Protein AF-A2Q525-F1 (afdb_monomer)

Secondary structure (DSSP, 8-state):
---GGG--EEEEE--TT-----HHHHHHHHHHT---TT--EEEEES---SS--GGGG-GGGTT--EEEEE--

Structure (mmCIF, N/CA/C/O backbone):
data_AF-A2Q525-F1
#
_entry.id   AF-A2Q525-F1
#
loop_
_atom_site.group_PDB
_atom_site.id
_atom_site.type_symbol
_atom_site.label_atom_id
_atom_site.label_alt_id
_atom_site.label_comp_id
_atom_site.label_asym_id
_atom_site.label_entity_id
_atom_site.label_seq_id
_atom_site.pdbx_PDB_ins_code
_atom_site.Cartn_x
_atom_site.Cartn_y
_atom_site.Cartn_z
_atom_site.occupancy
_atom_site.B_iso_or_equiv
_atom_site.auth_seq_id
_atom_site.auth_comp_id
_atom_site.auth_asym_id
_atom_site.auth_atom_id
_atom_site.pdbx_PDB_model_num
ATOM 1 N N . MET A 1 1 ? 7.517 15.844 14.186 1.00 44.94 1 MET A N 1
ATOM 2 C CA . MET A 1 1 ? 6.997 14.559 13.668 1.00 44.94 1 MET A CA 1
ATOM 3 C C . MET A 1 1 ? 5.577 14.806 13.187 1.00 44.94 1 MET A C 1
ATOM 5 O O . MET A 1 1 ? 4.751 15.174 14.007 1.00 44.94 1 MET A O 1
ATOM 9 N N . MET A 1 2 ? 5.301 14.718 11.882 1.00 53.44 2 MET A N 1
ATOM 10 C CA . MET A 1 2 ? 3.919 14.787 11.391 1.00 53.44 2 MET A CA 1
ATOM 11 C C . MET A 1 2 ? 3.218 13.485 11.764 1.00 53.44 2 MET A C 1
ATOM 13 O O . MET A 1 2 ? 3.513 12.433 11.198 1.00 53.44 2 MET A O 1
ATOM 17 N N . ASP A 1 3 ? 2.313 13.562 12.730 1.00 58.59 3 ASP A N 1
ATOM 18 C CA . ASP A 1 3 ? 1.386 12.485 13.038 1.00 58.59 3 ASP A CA 1
ATOM 19 C C . ASP A 1 3 ? 0.496 12.238 11.808 1.00 58.59 3 ASP A C 1
ATOM 21 O O . ASP A 1 3 ? -0.444 12.983 11.543 1.00 58.59 3 ASP A O 1
ATOM 25 N N . LYS A 1 4 ? 0.767 11.173 11.043 1.00 64.88 4 LYS A N 1
ATOM 26 C CA . LYS A 1 4 ? -0.029 10.760 9.864 1.00 64.88 4 LYS A CA 1
ATOM 27 C C . LYS A 1 4 ? -1.395 10.153 10.241 1.00 64.88 4 LYS A C 1
ATOM 29 O O . LYS A 1 4 ? -1.978 9.386 9.478 1.00 64.88 4 LYS A O 1
ATOM 34 N N . LYS A 1 5 ? -1.914 10.495 11.422 1.00 68.44 5 LYS A N 1
ATOM 35 C CA . LYS A 1 5 ? -3.190 10.030 11.989 1.00 68.44 5 LYS A CA 1
ATOM 36 C C . LYS A 1 5 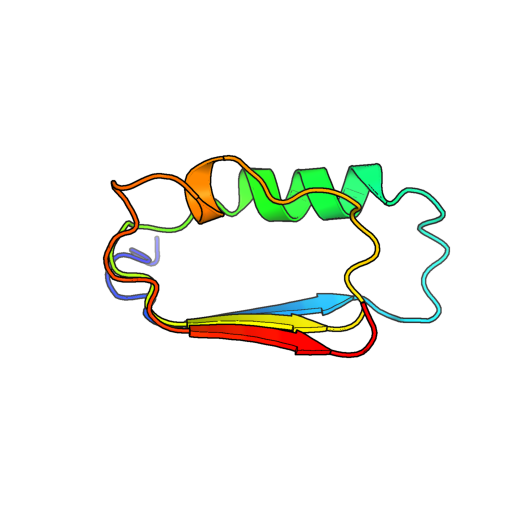? -4.413 10.539 11.217 1.00 68.44 5 LYS A C 1
ATOM 38 O O . LYS A 1 5 ? -5.512 10.085 11.483 1.00 68.44 5 LYS A O 1
ATOM 43 N N . TYR A 1 6 ? -4.207 11.445 10.262 1.00 75.12 6 TYR A N 1
ATOM 44 C CA . TYR A 1 6 ? -5.238 11.996 9.376 1.00 75.12 6 TYR A CA 1
ATOM 45 C C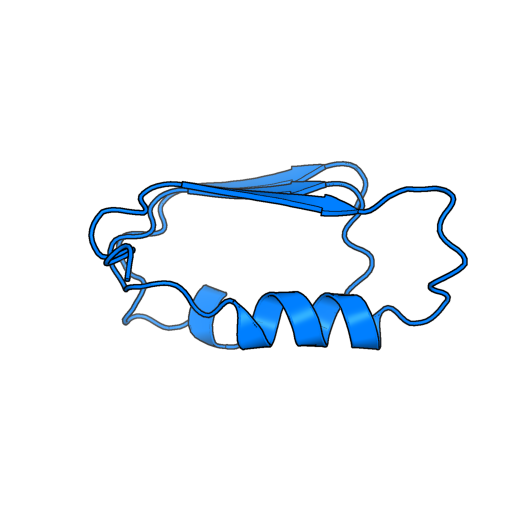 . TYR A 1 6 ? -4.963 11.682 7.900 1.00 75.12 6 TYR A C 1
ATOM 47 O O . TYR A 1 6 ? -5.489 12.335 7.006 1.00 75.12 6 TYR A O 1
ATOM 55 N N . LEU A 1 7 ? -4.076 10.721 7.619 1.00 84.62 7 LEU A N 1
ATOM 56 C CA . LEU A 1 7 ? -3.811 10.311 6.247 1.00 84.62 7 LEU A CA 1
ATOM 57 C C . LEU A 1 7 ? -4.987 9.475 5.731 1.00 84.62 7 LEU A C 1
ATOM 59 O O . LEU A 1 7 ? -5.035 8.271 5.959 1.00 84.62 7 LEU A O 1
ATOM 63 N N . GLU A 1 8 ? -5.914 10.124 5.037 1.00 90.50 8 GLU A N 1
ATOM 64 C CA . GLU A 1 8 ? -7.070 9.486 4.390 1.00 90.50 8 GLU A CA 1
ATOM 65 C C . GLU A 1 8 ? -6.731 8.935 3.001 1.00 90.50 8 GLU A C 1
ATOM 67 O O . GLU A 1 8 ? -7.390 8.025 2.504 1.00 90.50 8 GLU A O 1
ATOM 72 N N . GLN A 1 9 ? -5.686 9.458 2.354 1.00 92.25 9 GLN A N 1
ATOM 73 C CA . GLN A 1 9 ? -5.295 9.043 1.011 1.00 92.25 9 GLN A CA 1
ATOM 74 C C . GLN A 1 9 ? -3.793 8.796 0.898 1.00 92.25 9 GLN A C 1
ATOM 76 O O . GLN A 1 9 ? -2.975 9.609 1.327 1.00 92.25 9 GLN A O 1
ATOM 81 N N . LEU A 1 10 ? -3.445 7.684 0.254 1.00 92.38 10 LEU A N 1
ATOM 82 C CA . LEU A 1 10 ? -2.089 7.303 -0.102 1.00 92.38 10 LEU A CA 1
ATOM 83 C C . LEU A 1 10 ? -2.043 7.057 -1.608 1.00 92.38 10 LEU A C 1
ATOM 85 O O . LEU A 1 10 ? -2.714 6.160 -2.117 1.00 92.38 10 LEU A O 1
ATOM 89 N N . SER A 1 11 ? -1.238 7.856 -2.301 1.00 94.38 11 SER A N 1
ATOM 90 C CA . SER A 1 11 ? -0.961 7.695 -3.726 1.00 94.38 11 SER A CA 1
ATOM 91 C C . SER A 1 11 ? 0.512 7.358 -3.908 1.00 94.38 11 SER A C 1
ATOM 93 O O . SER A 1 11 ? 1.374 8.068 -3.390 1.00 94.38 11 SER A O 1
ATOM 95 N N . LEU A 1 12 ? 0.793 6.281 -4.634 1.00 93.25 12 LEU A N 1
ATOM 96 C CA . LEU A 1 12 ? 2.140 5.859 -4.994 1.00 93.25 12 LEU A CA 1
ATOM 97 C C . LEU A 1 12 ? 2.206 5.671 -6.503 1.00 93.25 12 LEU A C 1
ATOM 99 O O . LEU A 1 12 ? 1.358 5.006 -7.096 1.00 93.25 12 LEU A O 1
ATOM 103 N N . GLU A 1 13 ? 3.223 6.264 -7.107 1.00 93.44 13 GLU A N 1
ATOM 104 C CA . GLU A 1 13 ? 3.500 6.152 -8.528 1.00 93.44 13 GLU A CA 1
ATOM 105 C C . GLU A 1 13 ? 4.960 5.762 -8.702 1.00 93.44 13 GLU A C 1
ATOM 107 O O . GLU A 1 13 ? 5.863 6.449 -8.218 1.00 93.44 13 GLU A O 1
ATOM 112 N N . TRP A 1 14 ? 5.178 4.629 -9.359 1.00 90.56 14 TRP A N 1
ATOM 113 C CA . TRP A 1 14 ? 6.507 4.154 -9.699 1.00 90.56 14 TRP A CA 1
ATOM 114 C C . TRP A 1 14 ? 6.895 4.662 -11.085 1.00 90.56 14 TRP A C 1
ATOM 116 O O . TRP A 1 14 ? 6.061 4.766 -11.988 1.00 90.56 14 TRP A O 1
ATOM 126 N N . SER A 1 15 ? 8.171 5.012 -11.25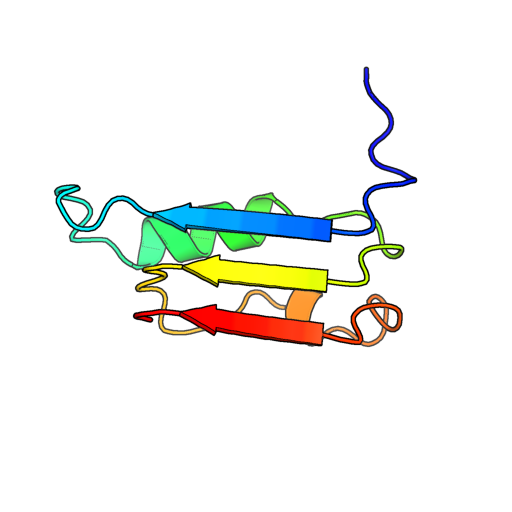2 1.00 88.25 15 SER A N 1
ATOM 127 C CA . SER A 1 15 ? 8.679 5.434 -12.556 1.00 88.25 15 SER A CA 1
ATOM 128 C C . SER A 1 15 ? 8.671 4.241 -13.521 1.00 88.25 15 SER A C 1
ATOM 130 O O . SER A 1 15 ? 9.227 3.193 -13.179 1.00 88.25 15 SER A O 1
ATOM 132 N N . PRO A 1 16 ? 8.082 4.376 -14.724 1.00 81.00 16 PRO A N 1
ATOM 133 C CA . PRO A 1 16 ? 8.044 3.297 -15.707 1.00 81.00 16 PRO A CA 1
ATOM 134 C C . PRO A 1 16 ? 9.439 2.947 -16.242 1.00 81.00 16 PRO A C 1
ATOM 136 O O . PRO A 1 16 ? 9.668 1.803 -16.622 1.00 81.00 16 PRO A O 1
ATOM 139 N N . ASP A 1 17 ? 10.377 3.893 -16.200 1.00 79.94 17 ASP A N 1
ATOM 140 C CA . ASP A 1 17 ? 11.724 3.740 -16.762 1.00 79.94 17 ASP A CA 1
ATOM 141 C C . ASP A 1 17 ? 12.768 3.348 -15.715 1.00 79.94 17 ASP A C 1
ATOM 143 O O . ASP A 1 17 ? 13.956 3.258 -16.010 1.00 79.94 17 ASP A O 1
ATOM 147 N N . ALA A 1 18 ? 12.359 3.153 -14.461 1.00 70.81 18 ALA A N 1
ATOM 148 C CA . ALA A 1 18 ? 13.311 2.768 -13.441 1.00 70.81 18 ALA A CA 1
ATOM 149 C C . ALA A 1 18 ? 13.746 1.306 -13.625 1.00 70.81 18 ALA A C 1
ATOM 151 O O . ALA A 1 18 ? 12.899 0.405 -13.673 1.00 70.81 18 ALA A O 1
ATOM 152 N N . ASP A 1 19 ? 15.068 1.090 -13.621 1.00 66.25 19 ASP A N 1
ATOM 153 C CA . ASP A 1 19 ? 15.785 -0.202 -13.638 1.00 66.25 19 ASP A CA 1
ATOM 154 C C . ASP A 1 19 ? 15.528 -1.072 -12.387 1.00 66.25 19 ASP A C 1
ATOM 156 O O . ASP A 1 19 ? 16.320 -1.934 -12.004 1.00 66.25 19 ASP A O 1
ATOM 160 N N . PHE A 1 20 ? 14.392 -0.879 -11.720 1.00 60.59 20 PHE A N 1
ATOM 161 C CA . PHE A 1 20 ? 13.896 -1.798 -10.713 1.00 60.59 20 PHE A CA 1
ATOM 162 C C . PHE A 1 20 ? 13.255 -2.987 -11.433 1.00 60.59 20 PHE A C 1
ATOM 164 O O . PHE A 1 20 ? 12.034 -3.097 -11.548 1.00 60.59 20 PHE A O 1
ATOM 171 N N . SER A 1 21 ? 14.105 -3.908 -11.886 1.00 59.44 21 SER A N 1
ATOM 172 C CA . SER A 1 21 ? 13.737 -5.292 -12.226 1.00 59.44 21 SER A CA 1
ATOM 173 C C . SER A 1 21 ? 13.147 -6.058 -11.034 1.00 59.44 21 SER A C 1
ATOM 175 O O . SER A 1 21 ? 12.722 -7.203 -11.164 1.00 59.44 21 SER A O 1
ATOM 177 N N . ASP A 1 22 ? 13.109 -5.427 -9.864 1.00 68.81 22 ASP A N 1
ATOM 178 C CA . ASP A 1 22 ? 12.822 -6.060 -8.602 1.00 68.81 22 ASP A CA 1
ATOM 179 C C . ASP A 1 22 ? 11.457 -5.606 -8.074 1.00 68.81 22 ASP A C 1
ATOM 181 O O . ASP A 1 22 ? 11.346 -4.742 -7.200 1.00 68.81 22 ASP A O 1
ATOM 185 N N . SER A 1 23 ? 10.392 -6.237 -8.580 1.00 80.81 23 SER A N 1
ATOM 186 C CA . SER A 1 23 ? 9.029 -6.146 -8.027 1.00 80.81 23 SER A CA 1
ATOM 187 C C . SER A 1 23 ? 9.007 -6.348 -6.504 1.00 80.81 23 SER A C 1
ATOM 189 O O . SER A 1 23 ? 8.136 -5.835 -5.799 1.00 80.81 23 SER A O 1
ATOM 191 N N . GLN A 1 24 ? 9.999 -7.074 -5.976 1.00 86.62 24 GLN A N 1
ATOM 192 C CA . GLN A 1 24 ? 10.212 -7.277 -4.551 1.00 86.62 24 GLN A CA 1
ATOM 193 C C . GLN A 1 24 ? 10.467 -5.964 -3.802 1.00 86.62 24 GLN A C 1
ATOM 195 O O . GLN A 1 24 ? 9.964 -5.784 -2.692 1.00 86.62 24 GLN A O 1
ATOM 200 N N . SER A 1 25 ? 11.209 -5.028 -4.392 1.00 87.31 25 SER A N 1
ATOM 201 C CA . SER A 1 25 ? 11.509 -3.731 -3.786 1.00 87.31 25 SER A CA 1
ATOM 202 C C . SER A 1 25 ? 10.253 -2.865 -3.654 1.00 87.31 25 SER A C 1
ATOM 204 O O . SER A 1 25 ? 10.009 -2.284 -2.595 1.00 87.31 25 SER A O 1
ATOM 206 N N . GLU A 1 26 ? 9.387 -2.854 -4.665 1.00 89.44 26 GLU A N 1
ATOM 207 C CA . GLU A 1 26 ? 8.110 -2.131 -4.623 1.00 89.44 26 GLU A CA 1
ATOM 208 C C . GLU A 1 26 ? 7.141 -2.744 -3.605 1.00 89.44 26 GLU A C 1
ATOM 210 O O . GLU A 1 26 ? 6.522 -2.032 -2.809 1.00 89.44 26 GLU A O 1
ATOM 215 N N . MET A 1 27 ? 7.066 -4.079 -3.558 1.00 91.00 27 MET A N 1
ATOM 216 C CA . MET A 1 27 ? 6.335 -4.811 -2.520 1.00 91.00 27 MET A CA 1
ATOM 217 C C . MET A 1 27 ? 6.854 -4.479 -1.117 1.00 91.00 27 MET A C 1
ATOM 219 O O . MET A 1 27 ? 6.058 -4.261 -0.198 1.00 91.00 27 MET A O 1
ATOM 223 N N . ASN A 1 28 ? 8.174 -4.390 -0.942 1.00 90.12 28 ASN A N 1
ATOM 224 C CA . ASN A 1 28 ? 8.798 -4.034 0.330 1.00 90.12 28 ASN A CA 1
ATOM 225 C C . ASN A 1 28 ? 8.464 -2.593 0.741 1.00 90.12 28 ASN A C 1
ATOM 227 O O . ASN A 1 28 ? 8.167 -2.353 1.913 1.00 90.12 28 ASN A O 1
ATOM 231 N N . ILE A 1 29 ? 8.473 -1.641 -0.199 1.00 90.12 29 ILE A N 1
ATOM 232 C CA . ILE A 1 29 ? 8.081 -0.246 0.053 1.00 90.12 29 ILE A CA 1
ATOM 233 C C . ILE A 1 29 ? 6.618 -0.184 0.501 1.00 90.12 29 ILE A C 1
ATOM 235 O O . ILE A 1 29 ? 6.333 0.358 1.570 1.00 90.12 29 ILE A O 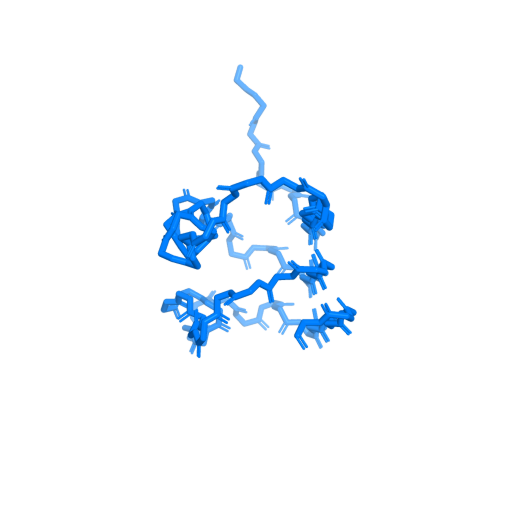1
ATOM 239 N N . LEU A 1 30 ? 5.702 -0.799 -0.254 1.00 91.38 30 LEU A N 1
ATOM 240 C CA . LEU A 1 30 ? 4.276 -0.812 0.084 1.00 91.38 30 LEU A CA 1
ATOM 241 C C . LEU A 1 30 ? 4.014 -1.496 1.439 1.00 91.38 30 LEU A C 1
ATOM 243 O O . LEU A 1 30 ? 3.159 -1.057 2.209 1.00 91.38 30 LEU A O 1
ATOM 247 N N . SER A 1 31 ? 4.789 -2.532 1.774 1.00 91.12 31 SER A N 1
ATOM 248 C CA . SER A 1 31 ? 4.725 -3.205 3.078 1.00 91.12 31 SER A CA 1
ATOM 249 C C . SER A 1 31 ? 5.165 -2.296 4.227 1.00 91.12 31 SER A C 1
ATOM 251 O O . SER A 1 31 ? 4.489 -2.243 5.250 1.00 91.12 31 SER A O 1
ATOM 253 N N . LYS A 1 32 ? 6.273 -1.559 4.065 1.00 90.00 32 LYS A N 1
ATOM 254 C CA . LYS A 1 32 ? 6.838 -0.679 5.106 1.00 90.00 32 LYS A CA 1
ATOM 255 C C . LYS A 1 32 ? 6.046 0.606 5.315 1.00 90.00 32 LYS A C 1
ATOM 257 O O . LYS A 1 32 ? 6.138 1.203 6.382 1.00 90.00 32 LYS A O 1
ATOM 262 N N . LEU A 1 33 ? 5.291 1.043 4.309 1.00 88.00 33 LEU A N 1
ATOM 263 C CA . LEU A 1 33 ? 4.473 2.249 4.407 1.00 88.00 33 LEU A CA 1
ATOM 264 C C . LEU A 1 33 ? 3.321 2.129 5.401 1.00 88.00 33 LEU A C 1
ATOM 266 O O . LEU A 1 33 ? 2.856 3.180 5.834 1.00 88.00 33 LEU A O 1
ATOM 270 N N . GLN A 1 34 ? 2.886 0.895 5.706 1.00 86.88 34 GLN A N 1
ATOM 271 C CA . GLN A 1 34 ? 1.768 0.527 6.581 1.00 86.88 34 GLN A CA 1
ATOM 272 C C . GLN A 1 34 ? 1.140 1.739 7.307 1.00 86.88 34 GLN A C 1
ATOM 274 O O . GLN A 1 34 ? 1.624 2.151 8.366 1.00 86.88 34 GLN A O 1
ATOM 279 N N . PRO A 1 35 ? 0.093 2.348 6.724 1.00 83.44 35 PRO A N 1
ATOM 280 C CA . PRO A 1 35 ? -0.457 3.598 7.229 1.00 83.44 35 PRO A CA 1
ATOM 281 C C . PRO A 1 35 ? -1.247 3.382 8.525 1.00 83.44 35 PRO A C 1
ATOM 283 O O . PRO A 1 35 ? -1.497 2.250 8.954 1.00 83.44 35 PRO A O 1
ATOM 286 N N . TYR A 1 36 ? -1.675 4.484 9.144 1.00 81.94 36 TYR A N 1
ATOM 287 C CA . TYR A 1 36 ? -2.681 4.424 10.202 1.00 81.94 36 TYR A CA 1
ATOM 288 C C . TYR A 1 36 ? -4.032 3.950 9.633 1.00 81.94 36 TYR A C 1
ATOM 290 O O . TYR A 1 36 ? -4.307 4.081 8.441 1.00 81.94 36 TYR A O 1
ATOM 298 N N . LYS A 1 37 ? -4.881 3.380 10.497 1.00 84.38 37 LYS A N 1
ATOM 299 C CA . LYS A 1 37 ? -6.123 2.664 10.126 1.00 84.38 37 LYS A CA 1
ATOM 300 C C . LYS A 1 37 ? -7.229 3.547 9.526 1.00 84.38 37 LYS A C 1
ATOM 302 O O . LYS A 1 37 ? -8.267 3.045 9.118 1.00 84.38 37 LYS A O 1
ATOM 307 N N . ASN A 1 38 ? -7.014 4.852 9.498 1.00 89.12 38 ASN A N 1
ATOM 308 C CA . ASN A 1 38 ? -7.883 5.888 8.938 1.00 89.12 38 ASN A CA 1
ATOM 309 C C . ASN A 1 38 ? -7.604 6.162 7.447 1.00 89.12 38 ASN A C 1
ATOM 311 O O . ASN A 1 38 ? -8.157 7.105 6.895 1.00 89.12 38 ASN A O 1
ATOM 315 N N . LEU A 1 39 ? -6.759 5.358 6.789 1.00 91.69 39 LEU A N 1
ATOM 316 C CA . LEU A 1 39 ? -6.629 5.407 5.336 1.00 91.69 39 LEU A CA 1
ATOM 317 C C . LEU A 1 39 ? -7.945 4.978 4.673 1.00 91.69 39 LEU A C 1
ATOM 319 O O . LEU A 1 39 ? -8.444 3.890 4.946 1.00 91.69 39 LEU A O 1
ATOM 323 N N . GLU A 1 40 ? -8.450 5.799 3.758 1.00 93.94 40 GLU A N 1
ATOM 324 C CA . GLU A 1 40 ? -9.670 5.543 2.991 1.00 93.94 40 GLU A CA 1
ATOM 325 C C . GLU A 1 40 ? -9.399 5.153 1.537 1.00 93.94 40 GLU A C 1
ATOM 327 O O . GLU A 1 40 ? -10.115 4.337 0.948 1.00 93.94 40 GLU A O 1
ATOM 332 N N . ARG A 1 41 ? -8.371 5.764 0.935 1.00 94.94 41 ARG A N 1
ATOM 333 C CA . ARG A 1 41 ? -8.085 5.678 -0.500 1.00 94.94 41 ARG A CA 1
ATOM 334 C C . ARG A 1 41 ? -6.639 5.259 -0.743 1.00 94.94 41 ARG A C 1
ATOM 336 O O . ARG A 1 41 ? -5.712 5.961 -0.338 1.00 94.94 41 ARG A O 1
ATOM 343 N N . LEU A 1 42 ? -6.454 4.152 -1.461 1.00 95.06 42 LEU A N 1
ATOM 344 C CA . LEU A 1 42 ? -5.154 3.687 -1.943 1.00 95.06 42 LEU A CA 1
ATOM 345 C C . LEU A 1 42 ? -5.105 3.766 -3.472 1.00 95.06 42 LEU A C 1
ATOM 347 O O . LEU A 1 42 ? -5.886 3.105 -4.156 1.00 95.06 42 LEU A O 1
ATOM 351 N N . TYR A 1 43 ? -4.178 4.561 -4.000 1.00 96.19 43 TYR A N 1
ATOM 352 C CA . TYR A 1 43 ? -3.896 4.656 -5.430 1.00 96.19 43 TYR A CA 1
ATOM 353 C C . TYR A 1 43 ? -2.478 4.165 -5.722 1.00 96.19 43 TYR A C 1
ATOM 355 O O . TYR A 1 43 ? -1.521 4.660 -5.125 1.00 96.19 43 TYR A O 1
ATOM 363 N N . LEU A 1 44 ? -2.351 3.211 -6.642 1.00 95.38 44 LEU A N 1
ATOM 364 C CA . LEU A 1 44 ? -1.077 2.650 -7.088 1.00 95.38 44 LEU A CA 1
ATOM 365 C C . LEU A 1 44 ? -0.976 2.785 -8.612 1.00 95.38 44 LEU A C 1
ATOM 367 O O . LEU A 1 44 ? -1.870 2.340 -9.334 1.00 95.38 44 LEU A O 1
ATOM 371 N N . SER A 1 45 ? 0.102 3.393 -9.101 1.00 95.12 45 SER A N 1
ATOM 372 C CA . SER A 1 45 ? 0.376 3.571 -10.531 1.00 95.12 45 SER A CA 1
ATOM 373 C C . SER A 1 45 ? 1.730 2.982 -10.900 1.00 95.12 45 SER A C 1
ATOM 375 O O . SER A 1 45 ? 2.716 3.276 -10.228 1.00 95.12 45 SER A O 1
ATOM 377 N N . ASN A 1 46 ? 1.784 2.175 -11.962 1.00 92.69 46 ASN A N 1
ATOM 378 C CA . ASN A 1 46 ? 2.973 1.423 -12.385 1.00 92.69 46 ASN A CA 1
ATOM 379 C C . ASN A 1 46 ? 3.521 0.466 -11.308 1.00 92.69 46 ASN A C 1
ATOM 381 O O . ASN A 1 46 ? 4.718 0.200 -11.278 1.00 92.69 46 ASN A O 1
ATOM 385 N N . TYR A 1 47 ? 2.667 -0.033 -10.408 1.00 92.06 47 TYR A N 1
ATOM 386 C CA . TYR A 1 47 ? 3.074 -0.992 -9.382 1.00 92.06 47 TYR A CA 1
ATOM 387 C C . TYR A 1 47 ? 3.264 -2.385 -9.992 1.00 92.06 47 TYR A C 1
ATOM 389 O O . TYR A 1 47 ? 2.300 -3.003 -10.427 1.00 92.06 47 TYR A O 1
ATOM 397 N N . ARG A 1 48 ? 4.494 -2.895 -9.975 1.00 89.94 48 ARG A N 1
ATOM 398 C CA . ARG A 1 48 ? 4.930 -4.177 -10.558 1.00 89.94 48 ARG A CA 1
ATOM 399 C C . ARG A 1 48 ? 4.887 -5.336 -9.560 1.00 89.94 48 ARG A C 1
ATOM 401 O O . ARG A 1 48 ? 5.229 -6.470 -9.895 1.00 89.94 48 ARG A O 1
ATOM 408 N N . GLY A 1 49 ? 4.535 -5.065 -8.302 1.00 88.88 49 GLY A N 1
ATOM 409 C CA . GLY A 1 49 ? 4.413 -6.085 -7.267 1.00 88.88 49 GLY A CA 1
ATOM 410 C C . GLY A 1 49 ? 3.278 -7.067 -7.558 1.00 88.88 49 GLY A C 1
ATOM 411 O O . GLY A 1 49 ? 2.159 -6.675 -7.865 1.00 88.88 49 GLY A O 1
ATOM 412 N N . THR A 1 50 ? 3.535 -8.364 -7.395 1.00 89.44 50 THR A N 1
ATOM 413 C CA . THR A 1 50 ? 2.541 -9.414 -7.697 1.00 89.44 50 THR A CA 1
ATOM 414 C C . THR A 1 50 ? 1.576 -9.699 -6.545 1.00 89.44 50 THR A C 1
ATOM 416 O O . THR A 1 50 ? 0.639 -10.484 -6.697 1.00 89.44 50 THR A O 1
ATOM 419 N N . LYS A 1 51 ? 1.808 -9.110 -5.364 1.00 90.50 51 LYS A N 1
ATOM 420 C CA . LYS A 1 51 ? 0.999 -9.323 -4.157 1.00 90.50 51 LYS A CA 1
ATOM 421 C C . LYS A 1 51 ? 0.905 -8.048 -3.334 1.00 90.50 51 LYS A C 1
ATOM 423 O O . LYS A 1 51 ? 1.895 -7.339 -3.171 1.00 90.50 51 LYS A O 1
ATOM 428 N N . PHE A 1 52 ? -0.255 -7.833 -2.722 1.00 91.50 52 PHE A N 1
ATOM 429 C CA . PHE A 1 52 ? -0.427 -6.778 -1.730 1.00 91.50 52 PHE A CA 1
ATOM 430 C C . PHE A 1 52 ? 0.112 -7.195 -0.355 1.00 91.50 52 PHE A C 1
ATOM 432 O O . PHE A 1 52 ? 0.041 -8.374 0.012 1.00 91.50 52 PHE A O 1
ATOM 439 N N . PRO A 1 53 ? 0.630 -6.243 0.441 1.00 91.81 53 PRO A N 1
ATOM 440 C CA . PRO A 1 53 ? 0.948 -6.499 1.836 1.00 91.81 53 PRO A CA 1
ATOM 441 C C . PRO A 1 53 ? -0.315 -6.783 2.648 1.00 91.81 53 PRO A C 1
ATOM 443 O O . PRO A 1 53 ? -1.406 -6.318 2.321 1.00 91.81 53 PRO A O 1
ATOM 446 N N . LYS A 1 54 ? -0.138 -7.501 3.763 1.00 91.44 54 LYS A N 1
ATOM 447 C CA . LYS A 1 54 ? -1.238 -7.967 4.624 1.00 91.44 54 LYS A CA 1
ATOM 448 C C . LYS A 1 54 ? -2.214 -6.859 5.016 1.00 91.44 54 LYS A C 1
ATOM 450 O 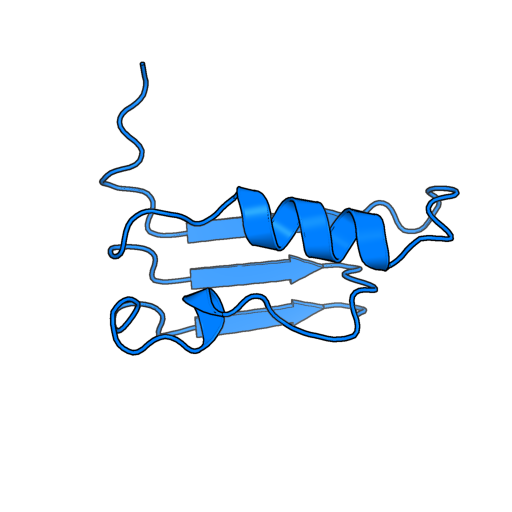O . LYS A 1 54 ? -3.410 -7.108 5.032 1.00 91.44 54 LYS A O 1
ATOM 455 N N . TRP A 1 55 ? -1.717 -5.651 5.284 1.00 92.19 55 TRP A N 1
ATOM 456 C CA 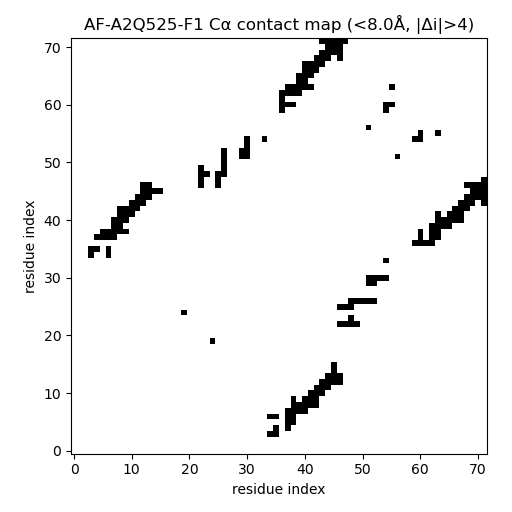. TRP A 1 55 ? -2.543 -4.540 5.754 1.00 92.19 55 TRP A CA 1
ATOM 457 C C . TRP A 1 55 ? -3.622 -4.103 4.753 1.00 92.19 55 TRP A C 1
ATOM 459 O O . TRP A 1 55 ? -4.668 -3.638 5.183 1.00 92.19 55 TRP A O 1
ATOM 469 N N . VAL A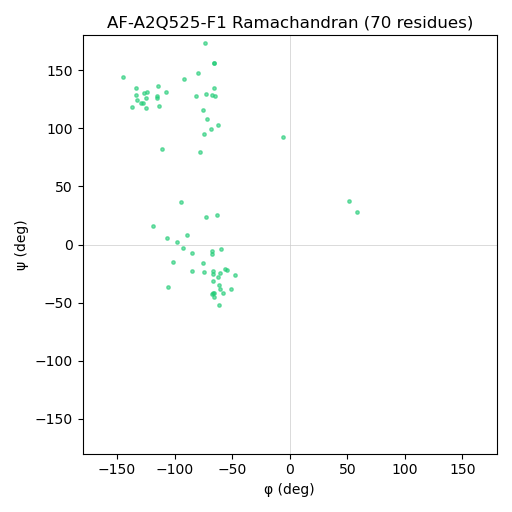 1 56 ? -3.420 -4.295 3.443 1.00 91.62 56 VAL A N 1
ATOM 470 C CA . VAL A 1 56 ? -4.427 -3.943 2.420 1.00 91.62 56 VAL A CA 1
ATOM 471 C C . VAL A 1 56 ? -5.673 -4.827 2.541 1.00 91.62 56 VAL A C 1
ATOM 473 O O . VAL A 1 56 ? -6.772 -4.376 2.242 1.00 91.62 56 VAL A O 1
ATOM 476 N N . GLY A 1 57 ? -5.507 -6.076 2.989 1.00 89.25 57 GLY A N 1
ATOM 477 C CA . GLY A 1 57 ? -6.600 -7.028 3.209 1.00 89.25 57 GLY A CA 1
ATOM 478 C C . GLY A 1 57 ? -6.929 -7.277 4.683 1.00 89.25 57 GLY A C 1
ATOM 479 O O . GLY A 1 57 ? -7.719 -8.170 4.979 1.00 89.25 57 GLY A O 1
ATOM 480 N N . ASP A 1 58 ? -6.306 -6.551 5.614 1.00 92.19 58 ASP A N 1
ATOM 481 C CA . ASP A 1 58 ? -6.516 -6.745 7.048 1.00 92.19 58 ASP A CA 1
ATOM 482 C C . ASP A 1 58 ? -7.804 -6.021 7.484 1.00 92.19 58 ASP A C 1
ATOM 484 O O . ASP A 1 58 ? -7.929 -4.817 7.244 1.00 92.19 58 ASP A O 1
ATOM 488 N N . PRO A 1 59 ? -8.749 -6.693 8.170 1.00 90.69 59 PRO A N 1
ATOM 489 C CA . PRO A 1 59 ? -9.996 -6.075 8.635 1.00 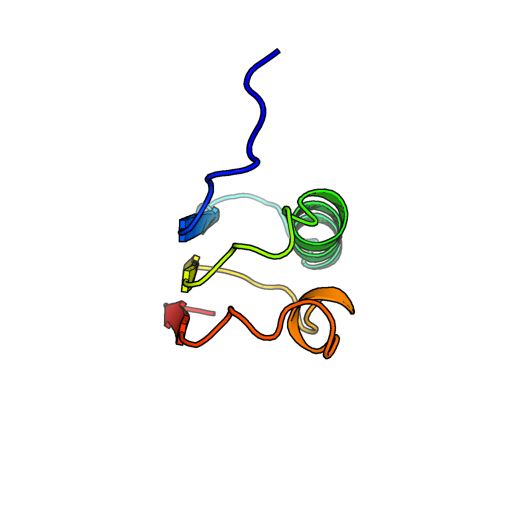90.69 59 PRO A CA 1
ATOM 490 C C . PRO A 1 59 ? -9.803 -4.835 9.525 1.00 90.69 59 PRO A C 1
ATOM 492 O O . PRO A 1 59 ? -10.693 -3.994 9.641 1.00 90.69 59 PRO A O 1
ATOM 495 N N . SER A 1 60 ? -8.634 -4.675 10.149 1.00 90.56 60 SER A N 1
ATOM 496 C CA . SER A 1 60 ? -8.269 -3.468 10.895 1.00 90.56 60 SER A CA 1
ATOM 497 C C . SER A 1 60 ? -8.244 -2.209 10.031 1.00 90.56 60 SER A C 1
ATOM 499 O O . SER A 1 60 ? -8.411 -1.119 10.575 1.00 90.56 60 SER A O 1
ATOM 501 N N . TYR A 1 61 ? -8.044 -2.346 8.720 1.00 90.75 61 TYR A N 1
ATOM 502 C CA . TYR A 1 61 ? -8.043 -1.266 7.733 1.00 90.75 61 TYR A CA 1
ATOM 503 C C . TYR A 1 61 ? -9.419 -1.103 7.071 1.00 90.75 61 TYR A C 1
ATOM 505 O O . TYR A 1 61 ? -9.523 -0.787 5.890 1.00 90.75 61 TYR A O 1
ATOM 513 N N . HIS A 1 62 ? -10.487 -1.292 7.849 1.00 88.69 62 HIS A N 1
ATOM 514 C CA . HIS A 1 62 ? -11.887 -1.204 7.416 1.00 88.69 62 HIS A CA 1
ATOM 515 C C . HIS A 1 62 ? -12.273 0.116 6.733 1.00 88.69 62 HIS A C 1
ATOM 517 O O . HIS A 1 62 ? -13.258 0.145 6.003 1.00 88.69 62 HIS A O 1
ATOM 523 N N . ASN A 1 63 ? -11.524 1.200 6.958 1.00 92.19 63 ASN A N 1
ATOM 524 C CA . ASN A 1 63 ? -11.802 2.488 6.324 1.00 92.19 63 ASN A CA 1
ATOM 525 C C . ASN A 1 63 ? -11.378 2.532 4.853 1.00 92.19 63 ASN A C 1
ATOM 527 O O . ASN A 1 63 ? -11.864 3.398 4.127 1.00 92.19 63 ASN A O 1
ATOM 531 N N . ILE A 1 64 ? -10.536 1.599 4.383 1.00 92.94 64 ILE A N 1
ATOM 532 C CA . ILE A 1 64 ? -10.147 1.527 2.973 1.00 92.94 64 ILE A CA 1
ATOM 533 C C . ILE A 1 64 ? -11.366 1.101 2.156 1.00 92.94 64 ILE A C 1
ATOM 535 O O . ILE A 1 64 ? -11.699 -0.076 2.046 1.00 92.94 64 ILE A O 1
ATOM 539 N N . THR A 1 65 ? -12.021 2.083 1.551 1.00 93.25 65 THR A N 1
ATOM 540 C CA . THR A 1 65 ? -13.213 1.890 0.717 1.00 93.25 65 THR A CA 1
ATOM 541 C C . THR A 1 65 ? -12.883 1.940 -0.769 1.00 93.25 65 THR A C 1
ATOM 543 O O . THR A 1 65 ? -13.686 1.507 -1.595 1.00 93.25 65 THR A O 1
ATOM 546 N N . ARG A 1 66 ? -11.696 2.446 -1.134 1.00 94.81 66 ARG A N 1
ATOM 547 C CA . ARG A 1 66 ? -11.284 2.585 -2.532 1.00 94.81 66 ARG A CA 1
ATOM 548 C C . ARG A 1 66 ? -9.834 2.166 -2.750 1.00 94.81 66 ARG A C 1
ATOM 550 O O . ARG A 1 66 ? -8.907 2.807 -2.259 1.00 94.81 66 ARG A O 1
ATOM 557 N N . LEU A 1 67 ? -9.661 1.141 -3.581 1.00 94.50 67 LEU A N 1
ATOM 558 C CA . LEU A 1 67 ? -8.393 0.763 -4.198 1.00 94.50 67 LEU A CA 1
ATOM 559 C C . LEU A 1 67 ? -8.449 1.122 -5.686 1.00 94.50 67 LEU A C 1
ATOM 561 O O . LEU A 1 67 ? -9.431 0.829 -6.366 1.00 94.50 67 LEU A O 1
ATOM 565 N N . SER A 1 68 ? -7.425 1.789 -6.201 1.00 96.31 68 SER A N 1
ATOM 566 C CA . SER A 1 68 ? -7.322 2.148 -7.616 1.00 96.31 68 SER A CA 1
ATOM 567 C C . SER A 1 68 ? -5.934 1.799 -8.132 1.00 96.31 68 SER A C 1
ATOM 569 O O . SER A 1 68 ? -4.932 2.230 -7.566 1.00 96.31 68 SER A O 1
ATOM 571 N N . LEU A 1 69 ? -5.900 0.997 -9.193 1.00 95.06 69 LEU A N 1
ATOM 572 C CA . LEU A 1 69 ? -4.686 0.524 -9.847 1.00 95.06 69 LEU A CA 1
ATOM 573 C C . LEU A 1 69 ? -4.635 1.111 -11.255 1.00 95.06 69 LEU A C 1
ATOM 575 O O . LEU A 1 69 ? -5.646 1.128 -11.957 1.00 95.06 69 LEU A O 1
ATOM 579 N N . SER A 1 70 ? -3.468 1.588 -11.663 1.00 95.62 70 SER A N 1
ATOM 580 C CA . SER A 1 70 ? -3.228 2.127 -12.999 1.00 95.62 70 SER A CA 1
ATOM 581 C C . SER A 1 70 ? -1.929 1.554 -13.540 1.00 95.62 70 SER A C 1
ATOM 583 O O . SER A 1 70 ? -0.907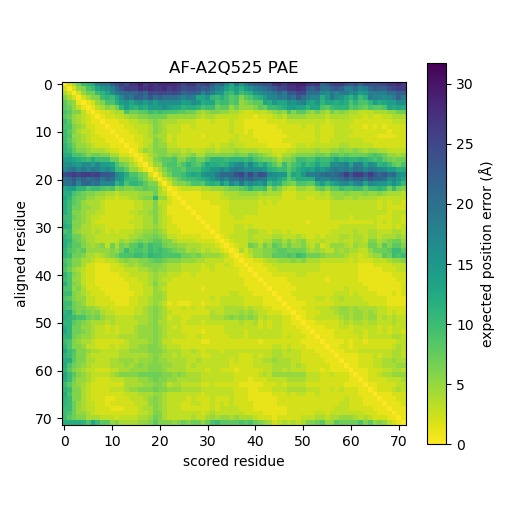 1.616 -12.861 1.00 95.62 70 SER A O 1
ATOM 585 N N . ARG A 1 71 ? -1.958 0.993 -14.756 1.00 91.12 71 ARG A N 1
ATOM 586 C CA . ARG A 1 71 ? -0.758 0.470 -15.442 1.00 91.12 71 ARG A CA 1
ATOM 587 C C . ARG A 1 71 ? 0.071 -0.500 -14.569 1.00 91.12 71 ARG A C 1
ATOM 589 O O . ARG A 1 71 ? 1.294 -0.437 -14.588 1.00 91.12 71 ARG A O 1
ATOM 596 N N . CYS A 1 72 ? -0.605 -1.327 -13.768 1.00 85.88 72 CYS A N 1
ATOM 597 C CA . CYS A 1 72 ? -0.012 -2.334 -12.879 1.00 85.88 72 CYS A CA 1
ATOM 598 C C . CYS A 1 72 ? -0.008 -3.714 -13.545 1.00 85.88 72 CYS A C 1
ATOM 600 O O . CYS A 1 72 ? -0.960 -3.970 -14.321 1.00 85.88 72 CYS A O 1
#

Radius of gyration: 12.44 Å; Cα contacts (8 Å, |Δi|>4): 106; chains: 1; bounding box: 29×24×30 Å

Nearest PDB structures (foldseek):
  4mq3-assembly1_A  TM=4.847E-01  e=1.318E+00  Feline immunodeficiency virus (isolate Petaluma)
  1c6v-assembly1_D  TM=4.160E-01  e=9.402E+00  Simian immunodeficiency virus
  6ks7-assembly1_d  TM=3.144E-01  e=8.806E+00  Saccharomyces cerevisiae S288C

InterPro domains:
  IPR032675 Leucine-rich repeat domain superfamily [G3DSA:3.80.10.10] (3-72)
  IPR056789 R13L1/DRL21-like, LRR repeat region [PF25019] (2-72)

pLDDT: mean 86.27, std 11.03, range [44.94, 96.31]

Mean predicted aligned error: 5.24 Å

Organism: Medicago truncatula (NCBI:txid3880)

Sequence (72 aa):
MMDKKYLEQLSLEWSPDADFSDSQSEMNILSKLQPYKNLERLYLSNYRGTKFPKWVGDPSYHNITRLSLSRC

Foldseek 3Di:
DPPLQVAQEDADADDPPDPCPPLVVLQVVQQVPLGQLNHAEYHYECRPHPDHHPSVVDVSNVNPPYYHYYND

Solvent-accessible surface area (backbone atoms only — not comparable to full-atom values): 4352 Å² total; per-residue (Å²): 132,87,77,57,77,77,42,38,65,48,77,48,73,48,70,88,84,55,89,68,88,45,35,63,58,55,34,50,51,62,46,72,58,66,70,52,53,57,28,26,36,43,37,39,28,43,46,69,41,95,60,80,45,69,65,84,77,34,77,78,34,68,48,50,79,41,81,45,79,38,83,93